Protein AF-A0A846XCR0-F1 (afdb_monomer_lite)

Sequence (154 aa):
MTGARYEVYGGRHRSVAPALDLAYNGNHPLPDLYAGAPEWVADPVVNPRAGVGLLSFCYWWERGRWYRGRSPPVSECAAALPSVWSSAAVAERVIQVLAAKPGNRQRQPVVDLIAAAHQARVTSHRVALAFGGISDDIAAAVYQFRLAGLLDGL

Secondary structure (DSSP, 8-state):
-----EEEEE---GGG-HHHHHHHHS-PPPP-TTTT--TT--TTTS-GGGGGT---EEEEEETTEEEESSPPPHHHHGGGS---SSHHHHHHHHHHHH-SS--GGGHHHHHHHHHHHHTT-B-HHHHHHHHTSTTS-HHHHHHHHHHTT-BS--

pLDDT: mean 76.76, std 12.51, range [36.0, 93.25]

Foldseek 3Di:
DFWFKAKDWFFDPCVLQVQSVCVPPVVDPRDPWCAPPDPVPDPVRDDCVVVVSRTRHIWMDGDHDIDTHRHDDCVSCVVGDQPPPDLVSVLVVLCVVLPPDDDCQLNVLSSVQSVLQVVLDHDLVSLCSNNPDDPDPSVVVVVVSVSRSSHDDD

Organism: NCBI:txid419477

Structure (mmCIF, N/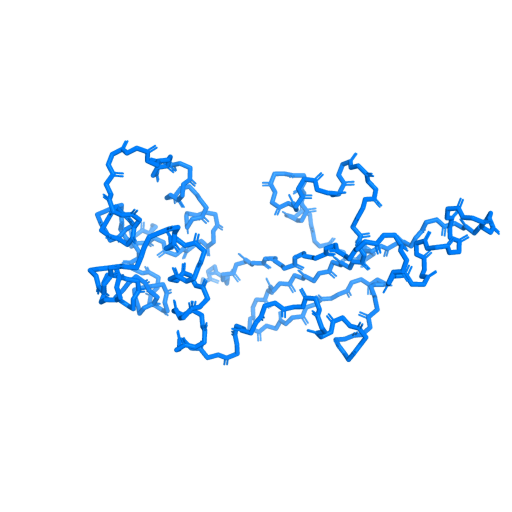CA/C/O backbone):
data_AF-A0A846XCR0-F1
#
_entry.id   AF-A0A846XCR0-F1
#
loop_
_atom_site.group_PDB
_atom_site.id
_atom_site.type_symbol
_atom_site.label_atom_id
_atom_site.label_alt_id
_atom_site.label_comp_id
_atom_site.label_asym_id
_atom_site.label_entity_id
_atom_site.label_seq_id
_atom_site.pdbx_PDB_ins_code
_atom_site.Cartn_x
_atom_site.Cartn_y
_atom_site.Cartn_z
_atom_site.occupancy
_atom_site.B_iso_or_equiv
_atom_site.auth_seq_id
_atom_site.auth_comp_id
_atom_site.auth_asym_id
_atom_site.auth_atom_id
_atom_site.pdbx_PDB_model_num
ATOM 1 N N . MET A 1 1 ? -15.285 -14.407 2.101 1.00 36.00 1 MET A N 1
ATOM 2 C CA . MET A 1 1 ? -14.152 -13.750 2.788 1.00 36.00 1 MET A CA 1
ATOM 3 C C . MET A 1 1 ? -13.244 -13.148 1.731 1.00 36.00 1 MET A C 1
ATOM 5 O O . MET A 1 1 ? -12.443 -13.856 1.131 1.00 36.00 1 MET A O 1
ATOM 9 N N . THR A 1 2 ? -13.449 -11.873 1.420 1.00 42.72 2 THR A N 1
ATOM 10 C CA . THR A 1 2 ? -12.651 -11.141 0.433 1.00 42.72 2 THR A CA 1
ATOM 11 C C . THR A 1 2 ? -11.293 -10.868 1.070 1.00 42.72 2 THR A C 1
ATOM 13 O O . THR A 1 2 ? -11.192 -10.076 2.000 1.00 42.72 2 THR A O 1
ATOM 16 N N . GLY A 1 3 ? -10.271 -11.625 0.667 1.00 47.25 3 GLY A N 1
ATOM 17 C CA . GLY A 1 3 ? -8.911 -11.419 1.155 1.00 47.25 3 GLY A CA 1
ATOM 18 C C . GLY A 1 3 ? -8.448 -10.025 0.755 1.00 47.25 3 GLY A C 1
ATOM 19 O O . GLY A 1 3 ? -8.579 -9.653 -0.409 1.00 47.25 3 GLY A O 1
ATOM 20 N N . ALA A 1 4 ? -7.953 -9.262 1.719 1.00 53.41 4 ALA A N 1
ATOM 21 C CA . ALA A 1 4 ? -7.499 -7.908 1.479 1.00 53.41 4 ALA A CA 1
ATOM 22 C C . ALA A 1 4 ? -6.364 -7.901 0.434 1.00 53.41 4 ALA A C 1
ATOM 24 O O . ALA A 1 4 ? -5.434 -8.712 0.514 1.00 53.41 4 ALA A O 1
ATOM 25 N N . ARG A 1 5 ? -6.503 -7.042 -0.579 1.00 58.78 5 ARG A N 1
ATOM 26 C CA . ARG A 1 5 ? -5.591 -6.896 -1.721 1.00 58.78 5 ARG A CA 1
ATOM 27 C C . ARG A 1 5 ? -4.777 -5.630 -1.515 1.00 58.78 5 ARG A C 1
ATOM 29 O O . ARG A 1 5 ? -5.352 -4.575 -1.264 1.00 58.78 5 ARG A O 1
ATOM 36 N N . TYR A 1 6 ? -3.458 -5.747 -1.600 1.00 60.44 6 TYR A N 1
ATOM 37 C CA . TYR A 1 6 ? -2.551 -4.610 -1.447 1.00 60.44 6 TYR A CA 1
ATOM 38 C C . TYR A 1 6 ? -1.380 -4.743 -2.391 1.00 60.44 6 TYR A C 1
ATOM 40 O O . TYR A 1 6 ? -0.995 -5.848 -2.762 1.00 60.44 6 TYR A O 1
ATOM 48 N N . GLU A 1 7 ? -0.760 -3.623 -2.719 1.00 54.44 7 GLU A N 1
ATOM 49 C CA . GLU A 1 7 ? 0.390 -3.590 -3.606 1.00 54.44 7 GLU A CA 1
ATOM 50 C C . GLU A 1 7 ? 1.465 -2.707 -3.007 1.00 54.44 7 GLU A C 1
ATOM 52 O O . GLU A 1 7 ? 1.188 -1.701 -2.349 1.00 54.44 7 GLU A O 1
ATOM 57 N N . VAL A 1 8 ? 2.714 -3.102 -3.225 1.00 57.66 8 VAL A N 1
ATOM 58 C CA . VAL A 1 8 ? 3.866 -2.297 -2.846 1.00 57.66 8 VAL A 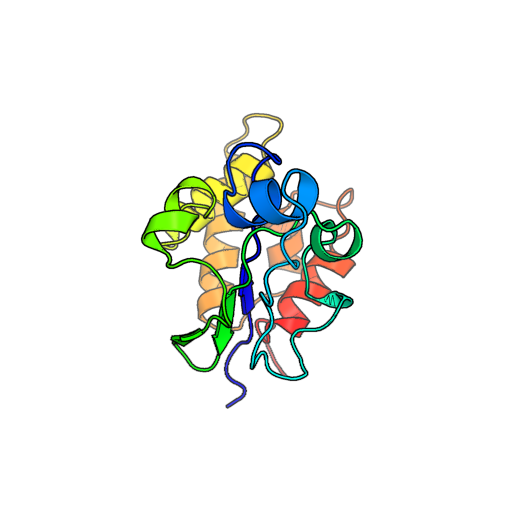CA 1
ATOM 59 C C . VAL A 1 8 ? 4.744 -2.124 -4.067 1.00 57.66 8 VAL A C 1
ATOM 61 O O . VAL A 1 8 ? 5.288 -3.074 -4.634 1.00 57.66 8 VAL A O 1
ATOM 64 N N . TYR A 1 9 ? 4.918 -0.860 -4.418 1.00 61.84 9 TYR A N 1
ATOM 65 C CA . TYR A 1 9 ? 5.766 -0.402 -5.501 1.00 61.84 9 TYR A CA 1
ATOM 66 C C . TYR A 1 9 ? 6.890 0.444 -4.938 1.00 61.84 9 TYR A C 1
ATOM 68 O O . TYR A 1 9 ? 6.689 1.241 -4.020 1.00 61.84 9 TYR A O 1
ATOM 76 N N . GLY A 1 10 ? 8.062 0.349 -5.550 1.00 53.34 10 GLY A N 1
ATOM 77 C CA . GLY A 1 10 ? 9.132 1.293 -5.291 1.00 53.34 10 GLY A CA 1
ATOM 78 C C . GLY A 1 10 ? 9.949 1.555 -6.539 1.00 53.34 10 GLY A C 1
ATOM 79 O O . GLY A 1 10 ? 10.197 0.680 -7.373 1.00 53.34 10 GLY A O 1
ATOM 80 N N . GLY A 1 11 ? 10.357 2.812 -6.661 1.00 48.78 11 GLY A N 1
ATOM 81 C CA . GLY A 1 11 ? 11.327 3.250 -7.648 1.00 48.78 11 GLY A CA 1
ATOM 82 C C . GLY A 1 11 ? 12.571 3.737 -6.927 1.00 48.78 11 GLY A C 1
ATOM 83 O O . GLY A 1 11 ? 12.485 4.636 -6.085 1.00 48.78 11 GLY A O 1
ATOM 84 N N . ARG A 1 12 ? 13.726 3.177 -7.275 1.00 54.16 12 ARG A N 1
ATOM 85 C CA . ARG A 1 12 ? 15.001 3.846 -7.011 1.00 54.16 12 ARG A CA 1
ATOM 86 C C . ARG A 1 12 ? 15.324 4.809 -8.153 1.00 54.16 12 ARG A C 1
ATOM 88 O O . ARG A 1 12 ? 14.754 4.701 -9.235 1.00 54.16 12 ARG A O 1
ATOM 95 N N . HIS A 1 13 ? 16.231 5.756 -7.915 1.00 47.41 13 HIS A N 1
ATOM 96 C CA . HIS A 1 13 ? 16.806 6.544 -9.006 1.00 47.41 13 HIS A CA 1
ATOM 97 C C . HIS A 1 13 ? 17.470 5.601 -10.027 1.00 47.41 13 HIS A C 1
ATOM 99 O O . HIS A 1 13 ? 17.927 4.519 -9.645 1.00 47.41 13 HIS A O 1
ATOM 105 N N . ARG A 1 14 ? 17.530 6.015 -11.302 1.00 49.31 14 ARG A N 1
ATOM 106 C CA . ARG A 1 14 ? 18.001 5.226 -12.465 1.00 49.31 14 ARG A CA 1
ATOM 107 C C . ARG A 1 14 ? 19.269 4.399 -12.185 1.00 49.31 14 ARG A C 1
ATOM 109 O O . ARG A 1 14 ? 19.376 3.268 -12.628 1.00 49.31 14 ARG A O 1
ATOM 116 N N . SER A 1 15 ? 20.169 4.946 -11.372 1.00 43.28 15 SER A N 1
ATOM 117 C CA . SER A 1 15 ? 21.482 4.414 -11.000 1.00 43.28 15 SER A CA 1
ATOM 118 C C . SER A 1 15 ? 21.492 3.279 -9.959 1.00 43.28 15 SER A C 1
ATOM 120 O O . SER A 1 15 ? 22.554 2.732 -9.690 1.00 43.28 15 SER A O 1
ATOM 122 N N . VAL A 1 16 ? 20.360 2.922 -9.336 1.00 61.12 16 VAL A N 1
ATOM 123 C CA . VAL A 1 16 ? 20.325 1.938 -8.224 1.00 61.12 16 VAL A CA 1
ATOM 124 C C . VAL A 1 16 ? 19.462 0.702 -8.536 1.00 61.12 16 VAL A C 1
ATOM 126 O O . VAL A 1 16 ? 19.263 -0.157 -7.672 1.00 61.12 16 VAL A O 1
ATOM 129 N N . ALA A 1 17 ? 18.934 0.609 -9.760 1.00 74.38 17 ALA A N 1
ATOM 130 C CA . ALA A 1 17 ? 18.183 -0.536 -10.273 1.00 74.38 17 ALA A CA 1
ATOM 131 C C . ALA A 1 17 ? 18.893 -1.098 -11.524 1.00 74.38 17 ALA A C 1
ATOM 133 O O . ALA A 1 17 ? 18.630 -0.619 -12.627 1.00 74.38 17 ALA A O 1
ATOM 134 N N . PRO A 1 18 ? 19.774 -2.111 -11.381 1.00 78.75 18 PRO A N 1
ATOM 135 C CA . PRO A 1 18 ? 20.628 -2.596 -12.472 1.00 78.75 18 PRO A CA 1
ATOM 136 C C . PRO A 1 18 ? 19.866 -3.016 -13.735 1.00 78.75 18 PRO A C 1
ATOM 138 O O . PRO A 1 18 ? 20.300 -2.731 -14.844 1.00 78.75 18 PRO A O 1
ATOM 141 N N . ALA A 1 19 ? 18.692 -3.636 -13.582 1.00 78.94 19 ALA A N 1
ATOM 142 C CA . ALA A 1 19 ? 17.865 -4.043 -14.719 1.00 78.94 19 ALA A CA 1
ATOM 143 C C . ALA A 1 19 ? 17.330 -2.848 -15.533 1.00 78.94 19 ALA A C 1
ATOM 145 O O . ALA A 1 19 ? 17.234 -2.937 -16.754 1.00 78.94 19 ALA A O 1
ATOM 146 N N . LEU A 1 20 ? 17.009 -1.726 -14.877 1.00 78.81 20 LEU A N 1
ATOM 147 C CA . LEU A 1 20 ? 16.594 -0.505 -15.573 1.00 78.81 20 LEU A CA 1
ATOM 148 C C . LEU A 1 20 ? 17.785 0.205 -16.216 1.00 78.81 20 LEU A C 1
ATOM 150 O O . LEU A 1 20 ? 17.646 0.734 -17.312 1.00 78.81 20 LEU A O 1
ATOM 154 N N . ASP A 1 21 ? 18.948 0.198 -15.564 1.00 81.56 21 ASP A N 1
ATOM 155 C CA . ASP A 1 21 ? 20.177 0.765 -16.126 1.00 81.56 21 ASP A CA 1
ATOM 156 C C . ASP A 1 21 ? 20.588 0.040 -17.418 1.00 81.56 21 ASP A C 1
ATOM 158 O O . ASP A 1 21 ? 20.791 0.679 -18.449 1.00 81.56 21 ASP A O 1
ATOM 162 N N . LEU A 1 22 ? 20.577 -1.297 -17.408 1.00 84.19 22 LEU A N 1
ATOM 163 C CA . LEU A 1 22 ? 20.829 -2.122 -18.593 1.00 84.19 22 LEU A CA 1
ATOM 164 C C . LEU A 1 22 ? 19.798 -1.892 -19.703 1.00 84.19 22 LEU A C 1
ATOM 166 O O . LEU A 1 22 ? 20.169 -1.811 -20.874 1.00 84.19 22 LEU A O 1
ATOM 170 N N . ALA A 1 23 ? 18.513 -1.778 -19.363 1.00 85.56 23 ALA A N 1
ATOM 171 C CA . ALA A 1 23 ? 17.477 -1.532 -20.362 1.00 85.56 23 ALA A CA 1
ATOM 172 C C . ALA A 1 23 ? 17.625 -0.147 -21.006 1.00 85.56 23 ALA A C 1
ATOM 174 O O . ALA A 1 23 ? 17.532 0.001 -22.222 1.00 85.56 23 ALA A O 1
ATOM 175 N N . TYR A 1 24 ? 17.907 0.873 -20.196 1.00 83.31 24 TYR A N 1
ATOM 176 C CA . TYR A 1 24 ? 17.989 2.248 -20.667 1.00 83.31 24 TYR A CA 1
ATOM 177 C C . TYR A 1 24 ? 19.303 2.624 -21.342 1.00 83.31 24 TYR A C 1
ATOM 179 O O . TYR A 1 24 ? 19.290 3.490 -22.215 1.00 83.31 24 TYR A O 1
ATOM 187 N N . ASN A 1 25 ? 20.417 2.031 -20.917 1.00 85.94 25 ASN A N 1
ATOM 188 C CA . ASN A 1 25 ? 21.754 2.404 -21.375 1.00 85.94 25 ASN A CA 1
ATOM 189 C C . ASN A 1 25 ? 22.450 1.284 -22.168 1.00 85.94 25 ASN A C 1
ATOM 191 O O . ASN A 1 25 ? 23.463 1.544 -22.810 1.00 85.94 25 ASN A O 1
ATOM 195 N N . GLY A 1 26 ? 21.928 0.053 -22.140 1.00 82.00 26 GLY A N 1
ATOM 196 C CA . GLY A 1 26 ? 22.565 -1.134 -22.721 1.00 82.00 26 GLY A CA 1
ATOM 197 C C . GLY A 1 26 ? 21.754 -1.853 -23.803 1.00 82.00 26 GLY A C 1
ATOM 198 O O . GLY A 1 26 ? 22.112 -2.971 -24.157 1.00 82.00 26 GLY A O 1
ATOM 199 N N . ASN A 1 27 ? 20.673 -1.258 -24.326 1.00 82.38 27 ASN A N 1
ATOM 200 C CA . ASN A 1 27 ? 19.774 -1.884 -25.317 1.00 82.38 27 ASN A CA 1
ATOM 201 C C . ASN A 1 27 ? 19.138 -3.217 -24.861 1.00 82.38 27 ASN A C 1
ATOM 203 O O . ASN A 1 27 ? 18.679 -4.009 -25.687 1.00 82.38 27 ASN A O 1
ATOM 207 N N . HIS A 1 28 ? 19.077 -3.480 -23.554 1.00 87.00 28 HIS A N 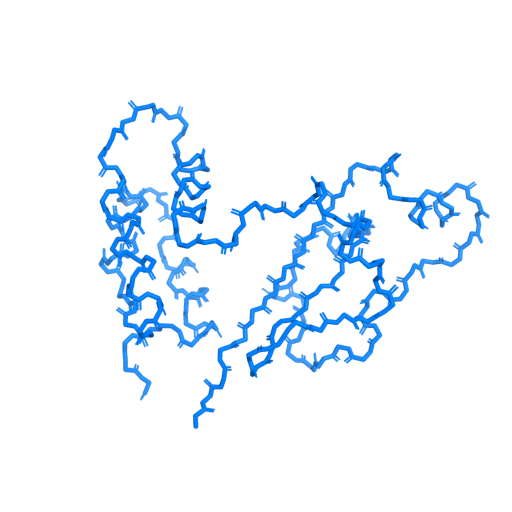1
ATOM 208 C CA . HIS A 1 28 ? 18.349 -4.636 -23.035 1.00 87.00 28 HIS A CA 1
ATOM 209 C C . HIS A 1 28 ? 16.828 -4.382 -23.041 1.00 87.00 28 HIS A C 1
ATOM 211 O O . HIS A 1 28 ? 16.388 -3.235 -22.941 1.00 87.00 28 HIS A O 1
ATOM 217 N N . PRO A 1 29 ? 15.990 -5.432 -23.130 1.00 85.69 29 PRO A N 1
ATOM 218 C CA . PRO A 1 29 ? 14.550 -5.270 -22.960 1.00 85.69 29 PRO A CA 1
ATOM 219 C C . PRO A 1 29 ? 14.215 -4.784 -21.543 1.00 85.69 29 PRO A C 1
ATOM 221 O O . PRO A 1 29 ? 14.902 -5.126 -20.577 1.00 85.69 29 PRO A O 1
ATOM 224 N N . LEU A 1 30 ? 13.123 -4.023 -21.411 1.00 82.44 30 LEU A N 1
ATOM 225 C CA . LEU A 1 30 ? 12.586 -3.658 -20.099 1.00 82.44 30 LEU A CA 1
ATOM 226 C C . LEU A 1 30 ? 12.180 -4.918 -19.313 1.00 82.44 30 LEU A C 1
ATOM 228 O O . LEU A 1 30 ? 11.678 -5.880 -19.903 1.00 82.44 30 LEU A O 1
ATOM 232 N N . PRO A 1 31 ? 12.378 -4.931 -17.983 1.00 83.31 31 PRO A N 1
ATOM 233 C CA . PRO A 1 31 ? 12.002 -6.068 -17.159 1.00 83.31 31 PRO A CA 1
ATOM 234 C C . PRO A 1 31 ? 10.480 -6.249 -17.124 1.00 83.31 31 PRO A C 1
ATOM 236 O O . PRO A 1 31 ? 9.724 -5.299 -16.931 1.00 83.31 31 PRO A O 1
ATOM 239 N N . ASP A 1 32 ? 10.037 -7.499 -17.238 1.00 85.94 32 ASP A N 1
ATOM 240 C CA . ASP A 1 32 ? 8.625 -7.885 -17.156 1.00 85.94 32 ASP A CA 1
ATOM 241 C C . ASP A 1 32 ? 8.163 -7.988 -15.687 1.00 85.94 32 ASP A C 1
ATOM 243 O O . ASP A 1 32 ? 7.982 -9.066 -15.112 1.00 85.94 32 ASP A O 1
ATOM 247 N N . LEU A 1 33 ? 8.057 -6.829 -15.032 1.00 84.62 33 LEU A N 1
ATOM 248 C CA . LEU A 1 33 ? 7.772 -6.720 -13.595 1.00 84.62 33 LEU A CA 1
ATOM 249 C C . LEU A 1 33 ? 6.394 -7.277 -13.206 1.00 84.62 33 LEU A C 1
ATOM 251 O O . LEU A 1 33 ? 6.219 -7.730 -12.072 1.00 84.62 33 LEU A O 1
ATOM 255 N N . TYR A 1 34 ? 5.448 -7.277 -14.145 1.00 83.31 34 TYR A N 1
ATOM 256 C CA . TYR A 1 34 ? 4.058 -7.684 -13.933 1.00 83.31 34 TYR A CA 1
ATOM 257 C C . TYR A 1 34 ? 3.765 -9.114 -14.391 1.00 83.31 34 TYR A C 1
ATOM 259 O O . TYR A 1 34 ? 2.608 -9.522 -14.394 1.00 83.31 34 TYR A O 1
ATOM 267 N N . ALA A 1 35 ? 4.780 -9.896 -14.770 1.00 87.88 35 ALA A N 1
ATOM 268 C CA . ALA A 1 35 ? 4.586 -11.275 -15.205 1.00 87.88 35 ALA A CA 1
ATOM 269 C C . ALA A 1 35 ? 3.728 -12.076 -14.204 1.00 87.88 35 ALA A C 1
ATOM 271 O O . ALA A 1 35 ? 4.129 -12.277 -13.056 1.00 87.88 35 ALA A O 1
ATOM 272 N N . GLY A 1 36 ? 2.558 -12.551 -14.638 1.00 85.56 36 GLY A N 1
ATOM 273 C CA . GLY A 1 36 ? 1.640 -13.323 -13.791 1.00 85.56 36 GLY A CA 1
ATOM 274 C C . GLY A 1 36 ? 0.914 -12.509 -12.713 1.00 85.56 36 GLY A C 1
ATOM 275 O O . GLY A 1 36 ? 0.345 -13.106 -11.797 1.00 85.56 36 GLY A O 1
ATOM 276 N N . ALA A 1 37 ? 0.935 -11.177 -12.800 1.00 85.56 37 ALA A N 1
ATOM 277 C CA . ALA A 1 37 ? 0.114 -10.324 -11.958 1.00 85.56 37 ALA A CA 1
ATOM 278 C C . ALA A 1 37 ? -1.380 -10.570 -12.253 1.00 85.56 37 ALA A C 1
ATOM 280 O O . ALA A 1 37 ? -1.761 -10.755 -13.413 1.00 85.56 37 ALA A O 1
ATOM 281 N N . PRO A 1 38 ? -2.234 -10.617 -11.221 1.00 83.00 38 PRO A N 1
ATOM 282 C CA . PRO A 1 38 ? -3.669 -10.761 -11.406 1.00 83.00 38 PRO A CA 1
ATOM 283 C C . PRO A 1 38 ? -4.276 -9.498 -12.032 1.00 83.00 38 PRO A C 1
ATOM 285 O O . PRO A 1 38 ? -3.737 -8.408 -11.890 1.00 83.00 38 PRO A O 1
ATOM 288 N N . GLU A 1 39 ? -5.442 -9.641 -12.666 1.00 82.56 39 GLU A N 1
ATOM 289 C CA . GLU A 1 39 ? -6.121 -8.572 -13.428 1.00 82.56 39 GLU A CA 1
ATOM 290 C C . GLU A 1 39 ? -6.391 -7.292 -12.618 1.00 82.56 39 GLU A C 1
ATOM 292 O O . GLU A 1 39 ? -6.477 -6.203 -13.175 1.00 82.56 39 GLU A O 1
ATOM 297 N N . TRP A 1 40 ? -6.505 -7.406 -11.293 1.00 78.25 40 TRP A N 1
ATOM 298 C CA . TRP A 1 40 ? -6.730 -6.252 -10.427 1.00 78.25 40 TRP A CA 1
ATOM 299 C C . TRP A 1 40 ? -5.484 -5.369 -10.239 1.00 78.25 40 TRP A C 1
ATOM 301 O O . TRP A 1 40 ? -5.646 -4.237 -9.790 1.00 78.25 40 TRP A O 1
ATOM 311 N N . VAL A 1 41 ? -4.288 -5.848 -10.607 1.00 78.31 41 VAL A N 1
ATOM 312 C CA . VAL A 1 41 ? -3.043 -5.062 -10.653 1.00 78.31 41 VAL A CA 1
ATOM 313 C C . VAL A 1 41 ? -3.050 -4.222 -11.930 1.00 78.31 41 VAL A C 1
ATOM 315 O O . VAL A 1 41 ? -2.509 -4.616 -12.963 1.00 78.31 41 VAL A O 1
ATOM 318 N N . ALA A 1 42 ? -3.726 -3.078 -11.870 1.00 73.44 42 ALA A N 1
ATOM 319 C CA . ALA A 1 42 ? -3.982 -2.192 -13.006 1.00 73.44 42 ALA A CA 1
ATOM 320 C C . ALA A 1 42 ? -3.632 -0.735 -12.676 1.00 73.44 42 ALA A C 1
ATOM 322 O O . ALA A 1 42 ? -3.574 -0.371 -11.504 1.00 73.44 42 ALA A O 1
ATOM 323 N N . ASP A 1 43 ? -3.463 0.118 -13.696 1.00 70.38 43 ASP A N 1
ATOM 324 C CA . ASP A 1 43 ? -3.035 1.531 -13.586 1.00 70.38 43 ASP A CA 1
ATOM 325 C C . ASP A 1 43 ? -3.577 2.322 -12.373 1.00 70.38 43 ASP A C 1
ATOM 327 O O . ASP A 1 43 ? -2.792 3.041 -11.754 1.00 70.38 43 ASP A O 1
ATOM 331 N N . PRO A 1 44 ? -4.858 2.194 -11.961 1.00 67.62 44 PRO A N 1
ATOM 332 C CA . PRO A 1 44 ? -5.391 2.924 -10.807 1.00 67.62 44 PRO A CA 1
ATOM 333 C C . PRO A 1 44 ? -4.790 2.546 -9.445 1.00 67.62 44 PRO A C 1
ATOM 335 O O . PRO A 1 44 ? -4.911 3.324 -8.497 1.00 67.62 44 PRO A O 1
ATOM 338 N N . VAL A 1 45 ? -4.209 1.352 -9.321 1.00 67.81 45 VAL A N 1
ATOM 339 C CA . VAL A 1 45 ? -3.617 0.839 -8.075 1.00 67.81 45 VAL A CA 1
ATOM 340 C C . VAL A 1 45 ? -2.085 0.845 -8.115 1.00 67.81 45 VAL A C 1
ATOM 342 O O . VAL A 1 45 ? -1.441 0.861 -7.065 1.00 67.81 45 VAL A O 1
ATOM 345 N N . VAL A 1 46 ? -1.493 0.970 -9.311 1.00 69.94 46 VAL A N 1
ATOM 346 C CA . VAL A 1 46 ? -0.040 1.063 -9.500 1.00 69.94 46 VAL A CA 1
ATOM 347 C C . VAL A 1 46 ? 0.501 2.446 -9.141 1.00 69.94 46 VAL A C 1
ATOM 349 O O . VAL A 1 46 ? -0.135 3.479 -9.339 1.00 69.94 46 VAL A O 1
ATOM 352 N N . ASN A 1 47 ? 1.743 2.499 -8.655 1.00 70.25 47 ASN A N 1
ATOM 353 C CA . ASN A 1 47 ? 2.436 3.773 -8.468 1.00 70.25 47 ASN A CA 1
ATOM 354 C C . ASN A 1 47 ? 2.542 4.526 -9.811 1.00 70.25 47 ASN A C 1
ATOM 356 O O . ASN A 1 47 ? 3.002 3.916 -10.776 1.00 70.25 47 ASN A O 1
ATOM 360 N N . PRO A 1 48 ? 2.256 5.844 -9.881 1.00 70.12 48 PRO A N 1
ATOM 361 C CA . PRO A 1 48 ? 2.351 6.628 -11.120 1.00 70.12 48 PRO A CA 1
ATOM 362 C C . PRO A 1 48 ? 3.701 6.526 -11.848 1.00 70.12 48 PRO A C 1
ATOM 364 O O . PRO A 1 48 ? 3.782 6.742 -13.055 1.00 70.12 48 PRO A O 1
ATOM 367 N N . ARG A 1 49 ? 4.774 6.142 -11.141 1.00 69.69 49 ARG A N 1
ATOM 368 C CA . ARG A 1 49 ? 6.080 5.816 -11.736 1.00 69.69 49 ARG A CA 1
ATOM 369 C C . ARG A 1 49 ? 6.030 4.692 -12.772 1.00 69.69 49 ARG A C 1
ATOM 371 O O . ARG A 1 49 ? 6.902 4.656 -13.636 1.00 69.69 49 ARG A O 1
ATOM 378 N N . ALA A 1 50 ? 5.032 3.813 -12.704 1.00 73.81 50 ALA A N 1
ATOM 379 C CA . ALA A 1 50 ? 4.750 2.807 -13.719 1.00 73.81 50 ALA A CA 1
ATOM 380 C C . ALA A 1 50 ? 4.536 3.445 -15.098 1.00 73.81 50 ALA A C 1
ATOM 382 O O . ALA A 1 50 ? 5.160 3.016 -16.065 1.00 73.81 50 ALA A O 1
ATOM 383 N N . GLY A 1 51 ? 3.762 4.534 -15.167 1.00 70.19 51 GLY A N 1
ATOM 384 C CA . GLY A 1 51 ? 3.462 5.242 -16.416 1.00 70.19 51 GLY A CA 1
ATOM 385 C C . GLY A 1 51 ? 4.642 6.013 -17.018 1.00 70.19 51 GLY A C 1
ATOM 386 O O . GLY A 1 51 ? 4.591 6.393 -18.182 1.00 70.19 51 GLY A O 1
ATOM 387 N N . VAL A 1 52 ? 5.722 6.227 -16.258 1.00 74.75 52 VAL A N 1
ATOM 388 C CA . VAL A 1 52 ? 6.940 6.927 -16.720 1.00 74.75 52 VAL A CA 1
ATOM 389 C C . VAL A 1 52 ? 8.168 6.010 -16.800 1.00 74.75 52 VAL A C 1
ATOM 391 O O . VAL A 1 52 ? 9.292 6.487 -16.938 1.00 74.75 52 VAL A O 1
ATOM 394 N N . GLY A 1 53 ? 7.976 4.690 -16.687 1.00 71.94 53 GLY A N 1
ATOM 395 C CA . GLY A 1 53 ? 9.045 3.687 -16.790 1.00 71.94 53 GLY A CA 1
ATOM 396 C C . GLY A 1 53 ? 10.006 3.623 -15.594 1.00 71.94 53 GLY A C 1
ATOM 397 O O . GLY A 1 53 ? 10.952 2.847 -15.597 1.00 71.94 53 GLY A O 1
ATOM 398 N N . LEU A 1 54 ? 9.767 4.387 -14.527 1.00 77.31 54 LEU A N 1
ATOM 399 C CA . LEU A 1 54 ? 10.665 4.462 -13.365 1.00 77.31 54 LEU A CA 1
ATOM 400 C C . LEU A 1 54 ? 10.381 3.394 -12.299 1.00 77.31 54 LEU A C 1
ATOM 402 O O . LEU A 1 54 ? 10.874 3.488 -11.168 1.00 77.31 54 LEU A O 1
ATOM 406 N N . LEU A 1 55 ? 9.556 2.398 -12.619 1.00 79.06 55 LEU A N 1
ATOM 407 C CA . LEU A 1 55 ? 9.254 1.312 -11.703 1.00 79.06 55 LEU A CA 1
ATOM 408 C C . LEU A 1 55 ? 10.376 0.271 -11.728 1.00 79.06 55 LEU A C 1
ATOM 410 O O . LEU A 1 55 ? 10.690 -0.285 -12.772 1.00 79.06 55 LEU A O 1
ATOM 414 N N . SER A 1 56 ? 10.967 -0.005 -10.562 1.00 78.38 56 SER A N 1
ATOM 415 C CA . SER A 1 56 ? 12.081 -0.958 -10.436 1.00 78.38 56 SER A CA 1
ATOM 416 C C . SER A 1 56 ? 11.671 -2.337 -9.909 1.00 78.38 56 SER A C 1
ATOM 418 O O . SER A 1 56 ? 12.429 -3.295 -10.046 1.00 78.38 56 SER A O 1
ATOM 420 N N . PHE A 1 57 ? 10.492 -2.449 -9.292 1.00 83.00 57 PHE A N 1
ATOM 421 C CA . PHE A 1 57 ? 9.922 -3.709 -8.817 1.00 83.00 57 PHE A CA 1
ATOM 422 C C . PHE A 1 57 ? 8.406 -3.595 -8.624 1.00 83.00 57 PHE A C 1
ATOM 424 O O . PHE A 1 57 ? 7.896 -2.524 -8.297 1.00 83.00 57 PHE A O 1
ATOM 431 N N . CYS A 1 58 ? 7.712 -4.723 -8.768 1.00 84.38 58 CYS A N 1
ATOM 432 C CA . CYS A 1 58 ? 6.290 -4.884 -8.473 1.00 84.38 58 CYS A CA 1
ATOM 433 C C . CYS A 1 58 ? 6.078 -6.086 -7.540 1.00 84.38 58 CYS A C 1
ATOM 435 O O . CYS A 1 58 ? 6.536 -7.197 -7.841 1.00 84.38 58 CYS A O 1
ATOM 437 N N . TYR A 1 59 ? 5.401 -5.849 -6.414 1.00 83.44 59 TYR A N 1
ATOM 438 C CA . TYR A 1 59 ? 4.952 -6.870 -5.471 1.00 83.44 59 TYR A CA 1
ATOM 439 C C . TYR A 1 59 ? 3.477 -6.644 -5.153 1.00 83.44 59 TYR A C 1
ATOM 441 O O . TYR A 1 59 ? 3.060 -5.515 -4.894 1.00 83.44 59 TYR A O 1
ATOM 44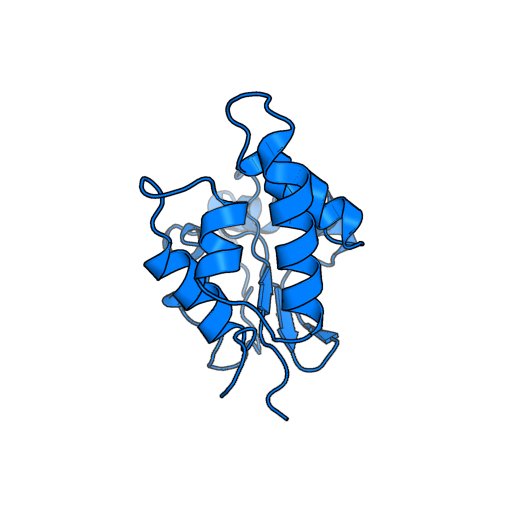9 N N . TRP A 1 60 ? 2.707 -7.726 -5.107 1.00 82.75 60 TRP A N 1
ATOM 450 C CA . TRP A 1 60 ? 1.303 -7.689 -4.708 1.00 82.75 60 TRP A CA 1
ATOM 451 C C . TRP A 1 60 ? 1.046 -8.677 -3.577 1.00 82.75 60 TRP A C 1
ATOM 453 O O . TRP A 1 60 ? 1.694 -9.716 -3.466 1.00 82.75 60 TRP A O 1
ATOM 463 N N . TRP A 1 61 ? 0.116 -8.338 -2.702 1.00 78.06 61 TRP A N 1
ATOM 464 C CA . TRP A 1 61 ? -0.347 -9.166 -1.606 1.00 78.06 61 TRP A CA 1
ATOM 465 C C . TRP A 1 61 ? -1.720 -9.711 -1.943 1.00 78.06 61 TRP A C 1
ATOM 467 O O . TRP A 1 61 ? -2.644 -8.965 -2.270 1.00 78.06 61 TRP A O 1
ATOM 477 N N . GLU A 1 62 ? -1.870 -11.016 -1.791 1.00 78.31 62 GLU A N 1
ATOM 478 C CA . GLU A 1 62 ? -3.160 -11.669 -1.890 1.00 78.31 62 GLU A CA 1
ATOM 479 C C . GLU A 1 62 ? -3.230 -12.793 -0.856 1.00 78.31 62 GLU A C 1
ATOM 481 O O . GLU A 1 62 ? -2.284 -13.558 -0.677 1.00 78.31 62 GLU A O 1
ATOM 486 N N . ARG A 1 63 ? -4.359 -12.890 -0.144 1.00 77.25 63 ARG A N 1
ATOM 487 C CA . ARG A 1 63 ? -4.683 -14.033 0.735 1.00 77.25 63 ARG A CA 1
ATOM 488 C C . ARG A 1 63 ? -3.560 -14.431 1.711 1.00 77.25 63 ARG A C 1
ATOM 490 O O . ARG A 1 63 ? -3.277 -15.611 1.891 1.00 77.25 63 ARG A O 1
ATOM 497 N N . GLY A 1 64 ? -2.939 -13.455 2.371 1.00 73.00 64 GLY A N 1
ATOM 498 C CA . GLY A 1 64 ? -1.947 -13.740 3.412 1.00 73.00 64 GLY A CA 1
ATOM 499 C C . GLY A 1 64 ? -0.520 -13.944 2.897 1.00 73.00 64 GLY A C 1
ATOM 500 O O . GLY A 1 64 ? 0.343 -14.359 3.670 1.00 73.00 64 GLY A O 1
ATOM 501 N N . ARG A 1 65 ? -0.258 -13.691 1.608 1.00 78.31 65 ARG A N 1
ATOM 502 C CA . ARG A 1 65 ? 1.053 -13.919 0.999 1.00 78.31 65 ARG A CA 1
ATOM 503 C C . ARG A 1 65 ? 1.435 -12.818 0.012 1.00 78.31 65 ARG A C 1
ATOM 505 O O . ARG A 1 65 ? 0.600 -12.315 -0.733 1.00 78.31 65 ARG A O 1
ATOM 512 N N . TRP A 1 66 ? 2.729 -12.491 -0.013 1.00 82.44 66 TRP A N 1
ATOM 513 C CA . TRP A 1 66 ? 3.340 -11.647 -1.040 1.00 82.44 66 TRP A CA 1
ATOM 514 C C . TRP A 1 66 ? 3.681 -12.460 -2.289 1.00 82.44 66 TRP A C 1
ATOM 516 O O . TRP A 1 66 ? 4.256 -13.550 -2.211 1.00 82.44 66 TRP A O 1
ATOM 526 N N . TYR A 1 67 ? 3.390 -11.871 -3.437 1.00 84.06 67 TYR A N 1
ATOM 527 C CA . TYR A 1 67 ? 3.675 -12.362 -4.771 1.00 84.06 67 TYR A CA 1
ATOM 528 C C . TYR A 1 67 ? 4.496 -11.326 -5.542 1.00 84.06 67 TYR A C 1
ATOM 530 O O . TYR A 1 67 ? 4.566 -10.148 -5.186 1.00 84.06 67 TYR A O 1
ATOM 538 N N . ARG A 1 68 ? 5.152 -11.807 -6.592 1.00 86.88 68 ARG A N 1
ATOM 539 C CA . ARG A 1 68 ? 6.054 -11.061 -7.468 1.00 86.88 68 ARG A CA 1
ATOM 540 C C . ARG A 1 68 ? 6.045 -11.738 -8.830 1.00 86.88 68 ARG A C 1
ATOM 542 O O . ARG A 1 68 ? 6.035 -12.968 -8.889 1.00 86.88 68 ARG A O 1
ATOM 549 N N . GLY A 1 69 ? 6.099 -10.944 -9.893 1.00 86.44 69 GLY A N 1
ATOM 550 C CA . GLY A 1 69 ? 6.369 -11.448 -11.232 1.00 86.44 69 GLY A CA 1
ATOM 551 C C . GLY A 1 69 ? 7.861 -11.704 -11.405 1.00 86.44 69 GLY A C 1
ATOM 552 O O . GLY A 1 69 ? 8.521 -12.265 -10.524 1.00 86.44 69 GLY A O 1
ATOM 553 N N . ARG A 1 70 ? 8.443 -11.205 -12.500 1.00 87.81 70 ARG A N 1
ATOM 554 C CA . ARG A 1 70 ? 9.903 -11.239 -12.708 1.00 87.81 70 ARG A CA 1
ATOM 555 C C . ARG A 1 70 ? 10.649 -10.079 -12.032 1.00 87.81 70 ARG A C 1
ATOM 557 O O . ARG A 1 70 ? 11.770 -9.764 -12.415 1.00 87.81 70 ARG A O 1
ATOM 564 N N . SER A 1 71 ? 10.062 -9.461 -11.004 1.00 86.31 71 SER A N 1
ATOM 565 C CA . SER A 1 71 ? 10.738 -8.472 -10.148 1.00 86.31 71 SER A CA 1
ATOM 566 C C . SER A 1 71 ? 12.040 -9.031 -9.530 1.00 86.31 71 SER A C 1
ATOM 568 O O . SER A 1 71 ? 12.190 -10.246 -9.431 1.00 86.31 71 SER A O 1
ATOM 570 N N . PRO A 1 72 ? 12.981 -8.215 -9.025 1.00 84.06 72 PRO A N 1
ATOM 571 C CA . PRO A 1 72 ? 14.134 -8.678 -8.227 1.00 84.06 72 PRO A CA 1
ATOM 572 C C . PRO A 1 72 ? 13.729 -9.139 -6.816 1.00 84.06 72 PRO A C 1
ATOM 574 O O . PRO A 1 72 ? 12.710 -8.647 -6.318 1.00 84.06 72 PRO A O 1
ATOM 577 N N . PRO A 1 73 ? 14.418 -10.115 -6.185 1.00 83.00 73 PRO A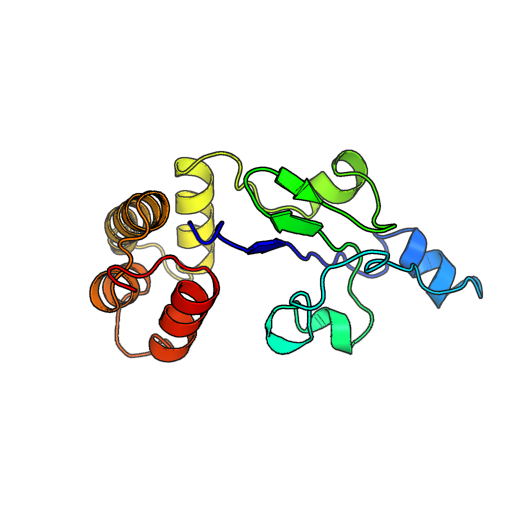 N 1
ATOM 578 C CA . PRO A 1 73 ? 14.057 -10.641 -4.862 1.00 83.00 73 PRO A CA 1
ATOM 579 C C . PRO A 1 73 ? 14.073 -9.554 -3.778 1.00 83.00 73 PRO A C 1
ATOM 581 O O . PRO A 1 73 ? 14.726 -8.524 -3.919 1.00 83.00 73 PRO A O 1
ATOM 584 N N . VAL A 1 74 ? 13.363 -9.785 -2.666 1.00 78.50 74 VAL A N 1
ATOM 585 C CA . VAL A 1 74 ? 13.221 -8.789 -1.584 1.00 78.50 74 VAL A CA 1
ATOM 586 C C . VAL A 1 74 ? 14.576 -8.325 -1.050 1.00 78.50 74 VAL A C 1
ATOM 588 O O . VAL A 1 74 ? 14.721 -7.144 -0.766 1.00 78.50 74 VAL A O 1
ATOM 591 N N . SER A 1 75 ? 15.577 -9.204 -0.968 1.00 80.12 75 SER A N 1
ATOM 592 C CA . SER A 1 75 ? 16.949 -8.852 -0.569 1.00 80.12 75 SER A CA 1
ATOM 593 C C . SER A 1 75 ? 17.554 -7.743 -1.436 1.00 80.12 75 SER A C 1
ATOM 595 O O . SER A 1 75 ? 18.234 -6.859 -0.925 1.00 80.12 75 SER A O 1
ATOM 597 N N . GLU A 1 76 ? 17.256 -7.744 -2.733 1.00 78.25 76 GLU A N 1
ATOM 598 C CA . GLU A 1 76 ? 17.726 -6.735 -3.680 1.00 78.25 76 GLU A CA 1
ATOM 599 C C . GLU A 1 76 ? 16.863 -5.475 -3.664 1.00 78.25 76 GLU A C 1
ATOM 601 O O . GLU A 1 76 ? 17.353 -4.404 -4.017 1.00 78.25 76 GLU A O 1
ATOM 606 N N . CYS A 1 77 ? 15.607 -5.563 -3.213 1.00 75.19 77 CYS A N 1
ATOM 607 C CA . CYS A 1 77 ? 14.682 -4.432 -3.100 1.00 75.19 77 CYS A CA 1
ATOM 608 C C . CYS A 1 77 ? 14.674 -3.776 -1.710 1.00 75.19 77 CYS A C 1
ATOM 610 O O . CYS A 1 77 ? 14.240 -2.632 -1.610 1.00 75.19 77 CYS A O 1
ATOM 612 N N . ALA A 1 78 ? 15.191 -4.438 -0.670 1.00 72.88 78 ALA A N 1
ATOM 613 C CA . ALA A 1 78 ? 14.985 -4.101 0.742 1.00 72.88 78 ALA A CA 1
ATOM 614 C C . ALA A 1 78 ? 15.261 -2.630 1.083 1.00 72.88 78 ALA A C 1
ATOM 616 O O . ALA A 1 78 ? 14.457 -2.004 1.763 1.00 72.88 78 ALA A O 1
ATOM 617 N N . ALA A 1 79 ? 16.330 -2.044 0.536 1.00 71.56 79 ALA A N 1
ATOM 618 C CA . ALA A 1 79 ? 16.680 -0.638 0.769 1.00 71.56 79 ALA A CA 1
ATOM 619 C C . ALA A 1 79 ? 15.651 0.379 0.225 1.00 71.56 79 ALA A C 1
ATOM 621 O O . ALA A 1 79 ? 15.670 1.542 0.612 1.00 71.56 79 ALA A O 1
ATOM 622 N N . ALA A 1 80 ? 14.775 -0.038 -0.692 1.00 70.25 80 ALA A N 1
ATOM 623 C CA . ALA A 1 80 ? 13.698 0.784 -1.244 1.00 70.25 80 ALA A CA 1
ATOM 624 C C . ALA A 1 80 ? 12.326 0.466 -0.635 1.00 70.25 80 ALA A C 1
ATOM 626 O O . ALA A 1 80 ? 11.363 1.177 -0.920 1.00 70.25 80 ALA A O 1
ATOM 627 N N . LEU A 1 81 ? 12.223 -0.590 0.178 1.00 70.19 81 LEU A N 1
ATOM 628 C CA . LEU A 1 81 ? 10.991 -0.915 0.878 1.00 70.19 81 LEU A CA 1
ATOM 629 C C . LEU A 1 81 ? 10.908 -0.073 2.158 1.00 70.19 81 LEU A C 1
ATOM 631 O O . LEU A 1 81 ? 11.869 -0.035 2.930 1.00 70.19 81 LEU A O 1
ATOM 635 N N . PRO A 1 82 ? 9.778 0.605 2.419 1.00 66.19 82 PRO A N 1
ATOM 636 C CA . PRO A 1 82 ? 9.564 1.220 3.718 1.00 66.19 82 PRO A CA 1
ATOM 637 C C . PRO A 1 82 ? 9.561 0.131 4.800 1.00 66.19 82 PRO A C 1
ATOM 639 O O . PRO A 1 82 ? 9.109 -0.989 4.566 1.00 66.19 82 PRO A O 1
ATOM 642 N N . SER A 1 83 ? 10.055 0.453 5.997 1.00 66.56 83 SER A N 1
ATOM 643 C CA . SER A 1 83 ? 10.006 -0.474 7.131 1.00 66.56 83 SER A CA 1
ATOM 644 C C . SER A 1 83 ? 8.554 -0.620 7.602 1.00 66.56 83 SER A C 1
ATOM 646 O O . SER A 1 83 ? 8.075 0.162 8.416 1.00 66.56 83 SER A O 1
ATOM 648 N N . VAL A 1 84 ? 7.827 -1.583 7.034 1.00 69.44 84 VAL A N 1
ATOM 649 C CA . VAL A 1 84 ? 6.399 -1.850 7.305 1.00 69.44 84 VAL A CA 1
ATOM 650 C C . VAL A 1 84 ? 6.185 -3.207 7.983 1.00 69.44 84 VAL A C 1
ATOM 652 O O . VAL A 1 84 ? 5.121 -3.810 7.898 1.00 69.44 84 VAL A O 1
ATOM 655 N N . TRP A 1 85 ? 7.219 -3.700 8.665 1.00 72.06 85 TRP A N 1
ATOM 656 C CA . TRP A 1 85 ? 7.276 -5.051 9.234 1.00 72.06 85 TRP A CA 1
ATOM 657 C C . TRP A 1 85 ? 6.522 -5.206 10.561 1.00 72.06 85 TRP A C 1
ATOM 659 O O . TRP A 1 85 ? 6.294 -6.323 11.015 1.00 72.06 85 TRP A O 1
ATOM 669 N N . SER A 1 86 ? 6.140 -4.099 11.197 1.00 80.94 86 SER A N 1
ATOM 670 C CA . SER A 1 86 ? 5.337 -4.086 12.418 1.00 80.94 86 SER A CA 1
ATOM 671 C C . SER A 1 86 ? 4.381 -2.899 12.411 1.00 80.94 86 SER A C 1
ATOM 673 O O . SER A 1 86 ? 4.681 -1.863 11.817 1.00 80.94 86 SER A O 1
ATOM 675 N N . SER A 1 87 ? 3.253 -3.012 13.116 1.00 82.56 87 SER A N 1
ATOM 676 C CA . SER A 1 87 ? 2.302 -1.900 13.274 1.00 82.56 87 SER A CA 1
ATOM 677 C C . SER A 1 87 ? 2.977 -0.638 13.819 1.00 82.56 87 SER A C 1
ATOM 679 O O . SER A 1 87 ? 2.642 0.463 13.397 1.00 82.56 87 SER A O 1
ATOM 681 N N . ALA A 1 88 ? 3.965 -0.798 14.706 1.00 82.06 88 ALA A N 1
ATOM 682 C CA . ALA A 1 88 ? 4.759 0.310 15.227 1.00 82.06 88 ALA A CA 1
ATOM 683 C C . ALA A 1 88 ? 5.619 0.962 14.133 1.00 82.06 88 ALA A C 1
ATOM 685 O O . ALA A 1 88 ? 5.590 2.178 13.983 1.00 82.06 88 ALA A O 1
ATOM 686 N N . ALA A 1 89 ? 6.328 0.169 13.323 1.00 82.94 89 ALA A N 1
ATOM 687 C CA . ALA A 1 89 ? 7.138 0.693 12.223 1.00 82.94 89 ALA A CA 1
ATOM 688 C C . ALA A 1 89 ? 6.275 1.391 11.154 1.00 82.94 89 ALA A C 1
ATOM 690 O O . ALA A 1 89 ? 6.644 2.459 10.664 1.00 82.94 89 ALA A O 1
ATOM 691 N N . VAL A 1 90 ? 5.089 0.841 10.859 1.00 85.19 90 VAL A N 1
ATOM 692 C CA . VAL A 1 90 ? 4.092 1.478 9.984 1.00 85.19 90 VAL A CA 1
ATOM 693 C C . VAL A 1 90 ? 3.632 2.811 10.571 1.00 85.19 90 VAL A C 1
ATOM 695 O O . VAL A 1 90 ? 3.638 3.810 9.856 1.00 85.19 90 VAL A O 1
ATOM 698 N N . ALA A 1 91 ? 3.285 2.858 11.861 1.00 85.38 91 ALA A N 1
ATOM 699 C CA . ALA A 1 91 ? 2.848 4.086 12.523 1.00 85.38 91 ALA A CA 1
ATOM 700 C C . ALA A 1 91 ? 3.924 5.173 12.458 1.00 85.38 91 ALA A C 1
ATOM 702 O O . ALA A 1 91 ? 3.642 6.278 12.000 1.00 85.38 91 ALA A O 1
ATOM 703 N N . GLU A 1 92 ? 5.166 4.847 12.832 1.00 84.06 92 GLU A N 1
ATOM 704 C CA . GLU A 1 92 ? 6.297 5.776 12.731 1.00 84.06 92 GLU A CA 1
ATOM 705 C C . GLU A 1 92 ? 6.473 6.290 11.305 1.00 84.06 92 GLU A C 1
ATOM 707 O O . GLU A 1 92 ? 6.675 7.486 11.094 1.00 84.06 92 GLU A O 1
ATOM 712 N N . ARG A 1 93 ? 6.359 5.407 10.306 1.00 82.56 93 ARG A N 1
ATOM 713 C CA . ARG A 1 93 ? 6.533 5.807 8.914 1.00 82.56 93 ARG A CA 1
ATOM 714 C C . ARG A 1 93 ? 5.418 6.729 8.432 1.00 82.56 93 ARG A C 1
ATOM 716 O O . ARG A 1 93 ? 5.714 7.720 7.771 1.00 82.56 93 ARG A O 1
ATOM 723 N N . VAL A 1 94 ? 4.166 6.431 8.772 1.00 82.06 94 VAL A N 1
ATOM 724 C CA . VAL A 1 94 ? 3.016 7.288 8.454 1.00 82.06 94 VAL A CA 1
ATOM 725 C C . VAL A 1 94 ? 3.178 8.650 9.128 1.00 82.06 94 VAL A C 1
ATOM 727 O O . VAL A 1 94 ? 3.059 9.672 8.460 1.00 82.06 94 VAL A O 1
ATOM 730 N N . ILE A 1 95 ? 3.556 8.687 10.408 1.00 82.88 95 ILE A N 1
ATOM 731 C CA . ILE A 1 95 ? 3.817 9.940 11.130 1.00 82.88 95 ILE A CA 1
ATOM 732 C C . ILE A 1 95 ? 4.925 10.747 10.449 1.00 82.88 95 ILE A C 1
ATOM 734 O O . ILE A 1 95 ? 4.754 11.943 10.259 1.00 82.88 95 ILE A O 1
ATOM 738 N N . GLN A 1 96 ? 6.034 10.121 10.040 1.00 79.94 96 GLN A N 1
ATOM 739 C CA . GLN A 1 96 ? 7.120 10.808 9.327 1.00 79.94 96 GLN A CA 1
ATOM 740 C C . GLN A 1 96 ? 6.669 11.428 8.000 1.00 79.94 96 GLN A C 1
ATOM 742 O O . GLN A 1 96 ? 7.158 12.492 7.635 1.00 79.94 96 GLN A O 1
ATOM 747 N N . VAL A 1 97 ? 5.767 10.765 7.270 1.00 78.44 97 VAL A N 1
ATOM 748 C CA . VAL A 1 97 ? 5.228 11.284 6.003 1.00 78.44 97 VAL A CA 1
ATOM 749 C C . VAL A 1 97 ? 4.276 12.457 6.250 1.00 78.44 97 VAL A C 1
ATOM 751 O O . VAL A 1 97 ? 4.322 13.437 5.513 1.00 78.44 97 VAL A O 1
ATOM 754 N N . LEU A 1 98 ? 3.445 12.379 7.292 1.00 75.56 98 LEU A N 1
ATOM 755 C CA . LEU A 1 98 ? 2.470 13.421 7.636 1.00 75.56 98 LEU A CA 1
ATOM 756 C C . LEU A 1 98 ? 3.109 14.634 8.331 1.00 75.56 98 LEU A C 1
ATOM 758 O O . LEU A 1 98 ? 2.645 15.765 8.192 1.00 75.56 98 LEU A O 1
ATOM 762 N N . ALA A 1 99 ? 4.182 14.424 9.092 1.00 65.69 99 ALA A N 1
ATOM 763 C CA . ALA A 1 99 ? 4.825 15.452 9.897 1.00 65.69 99 ALA A CA 1
ATOM 764 C C . ALA A 1 99 ? 5.855 16.258 9.088 1.00 65.69 99 ALA A C 1
ATOM 766 O O . ALA A 1 99 ? 7.058 16.163 9.315 1.00 65.69 99 ALA A O 1
ATOM 767 N N . ALA A 1 100 ? 5.386 17.157 8.219 1.00 56.78 100 ALA A N 1
ATOM 768 C CA . ALA A 1 100 ? 6.202 18.299 7.783 1.00 56.78 100 ALA A CA 1
ATOM 769 C C . ALA A 1 100 ? 6.455 19.308 8.933 1.00 56.78 100 ALA A C 1
ATOM 771 O O . ALA A 1 100 ? 7.298 20.197 8.813 1.00 56.78 100 ALA A O 1
ATOM 772 N N . LYS A 1 101 ? 5.746 19.174 10.070 1.00 53.28 101 LYS 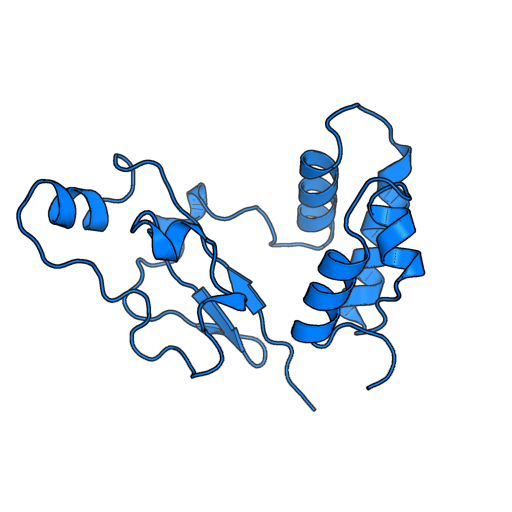A N 1
ATOM 773 C CA . LYS A 1 101 ? 6.004 19.894 11.327 1.00 53.28 101 LYS A CA 1
ATOM 774 C C . LYS A 1 101 ? 5.904 18.948 12.533 1.00 53.28 101 LYS A C 1
ATOM 776 O O . LYS A 1 101 ? 4.985 18.132 12.581 1.00 53.28 101 LYS A O 1
ATOM 781 N N . PRO A 1 102 ? 6.803 19.067 13.526 1.00 43.53 102 PRO A N 1
ATOM 782 C CA . PRO A 1 102 ? 6.831 18.185 14.684 1.00 43.53 102 PRO A CA 1
ATOM 783 C C . PRO A 1 102 ? 5.694 18.535 15.650 1.00 43.53 102 PRO A C 1
ATOM 785 O O . PRO A 1 102 ? 5.770 19.491 16.418 1.00 43.53 102 PRO A O 1
ATOM 788 N N . GLY A 1 103 ? 4.626 17.745 15.618 1.00 56.38 103 GLY A N 1
ATOM 789 C CA . GLY A 1 103 ? 3.598 17.741 16.648 1.00 56.38 103 GLY A CA 1
ATOM 790 C C . GLY A 1 103 ? 3.230 16.307 17.001 1.00 56.38 103 GLY A C 1
ATOM 791 O O . GLY A 1 103 ? 2.855 15.528 16.136 1.00 56.38 103 GLY A O 1
ATOM 792 N N . ASN A 1 104 ? 3.273 15.951 18.285 1.00 63.91 104 ASN A N 1
ATOM 793 C CA . ASN A 1 104 ? 2.873 14.620 18.765 1.00 63.91 104 ASN A CA 1
ATOM 794 C C . ASN A 1 104 ? 1.363 14.332 18.614 1.00 63.91 104 ASN A C 1
ATOM 796 O O . ASN A 1 104 ? 0.897 13.271 19.021 1.00 63.91 104 ASN A O 1
ATOM 800 N N . ARG A 1 105 ? 0.579 15.258 18.046 1.00 74.94 105 ARG A N 1
ATOM 801 C CA . ARG A 1 105 ? -0.886 15.176 17.996 1.00 74.94 105 ARG A CA 1
ATOM 802 C C . ARG A 1 105 ? -1.390 14.065 17.063 1.00 74.94 105 ARG A C 1
ATOM 804 O O . ARG A 1 105 ? -2.414 13.470 17.374 1.00 74.94 105 ARG A O 1
ATOM 811 N N . GLN A 1 106 ? -0.674 13.740 15.980 1.00 80.12 106 GLN A N 1
ATOM 812 C CA . GLN A 1 106 ? -1.080 12.668 15.055 1.00 80.12 106 GLN A CA 1
ATOM 813 C C . GLN A 1 106 ? -0.688 11.251 15.509 1.00 80.12 106 GLN A C 1
ATOM 815 O O . GLN A 1 106 ? -1.170 10.283 14.926 1.00 80.12 106 GLN A O 1
ATOM 820 N N . ARG A 1 107 ? 0.138 11.087 16.557 1.00 86.06 107 ARG A N 1
ATOM 821 C CA . ARG A 1 107 ? 0.635 9.760 16.977 1.00 86.06 107 ARG A CA 1
ATOM 822 C C . ARG A 1 107 ? -0.489 8.781 17.308 1.00 86.06 107 ARG A C 1
ATOM 824 O O . ARG A 1 107 ? -0.566 7.718 16.699 1.00 86.06 107 ARG A O 1
ATOM 831 N N . GLN A 1 108 ? -1.352 9.144 18.255 1.00 89.62 108 GLN A N 1
ATOM 832 C CA . GLN A 1 108 ? -2.431 8.258 18.695 1.00 89.62 108 GLN A CA 1
ATOM 833 C C . GLN A 1 108 ? -3.468 8.010 17.583 1.00 89.62 108 GLN A C 1
ATOM 835 O O . GLN A 1 108 ? -3.749 6.845 17.313 1.00 89.62 108 GLN A O 1
ATOM 840 N N . PRO A 1 109 ? -3.952 9.035 16.850 1.00 90.62 109 PRO A N 1
ATOM 841 C CA . PRO A 1 109 ? -4.847 8.818 15.714 1.00 90.62 109 PRO A CA 1
ATOM 842 C C . PRO A 1 109 ? -4.304 7.872 14.632 1.00 90.62 109 PRO A C 1
ATOM 844 O O . PRO A 1 109 ? -5.053 7.052 14.106 1.00 90.62 109 PRO A O 1
ATOM 847 N N . VAL A 1 110 ? -3.006 7.948 14.310 1.00 90.31 110 VAL A N 1
ATOM 848 C CA . VAL A 1 110 ? -2.369 7.034 13.345 1.00 90.31 110 VAL A CA 1
ATOM 849 C C . VAL A 1 110 ? -2.332 5.601 13.880 1.00 90.31 110 VAL A C 1
ATOM 851 O O . VAL A 1 110 ? -2.653 4.665 13.147 1.00 90.31 110 VAL A O 1
ATOM 854 N N . VAL A 1 111 ? -1.977 5.413 15.154 1.00 91.00 111 VAL A N 1
ATOM 855 C CA . VAL A 1 111 ? -1.976 4.087 15.794 1.00 91.00 111 VAL A CA 1
ATOM 856 C C . VAL A 1 111 ? -3.382 3.480 15.800 1.00 91.00 111 VAL A C 1
ATOM 858 O O . VAL A 1 111 ? -3.547 2.319 15.421 1.00 91.00 111 VAL A O 1
ATOM 861 N N . ASP A 1 112 ? -4.397 4.268 16.149 1.00 92.38 112 ASP A N 1
ATOM 862 C CA . ASP A 1 112 ? -5.793 3.826 16.179 1.00 92.38 112 ASP A CA 1
ATOM 863 C C . ASP A 1 112 ? -6.309 3.467 14.778 1.00 92.38 112 ASP A C 1
ATOM 865 O O . ASP A 1 112 ? -7.035 2.483 14.611 1.00 92.38 112 ASP A O 1
ATOM 869 N N . LEU A 1 113 ? -5.912 4.228 13.751 1.00 92.12 113 LEU A N 1
ATOM 870 C CA . LEU A 1 113 ? -6.237 3.926 12.357 1.00 92.12 113 LEU A CA 1
ATOM 871 C C . LEU A 1 113 ? -5.618 2.593 11.910 1.00 92.12 113 LEU A C 1
ATOM 873 O O . LEU A 1 113 ? -6.306 1.784 11.290 1.00 92.12 113 LEU A O 1
ATOM 877 N N . ILE A 1 114 ? -4.355 2.331 12.256 1.00 90.75 114 ILE A N 1
ATOM 878 C CA . ILE A 1 114 ? -3.678 1.064 11.936 1.00 90.75 114 ILE A CA 1
ATOM 879 C C . ILE A 1 114 ? -4.348 -0.106 12.666 1.00 90.75 114 ILE A C 1
ATOM 881 O O . ILE A 1 114 ? -4.592 -1.150 12.063 1.00 90.75 114 ILE A O 1
ATOM 885 N N . ALA A 1 115 ? -4.700 0.061 13.942 1.00 91.62 115 ALA A N 1
ATOM 886 C CA . ALA A 1 115 ? -5.430 -0.955 14.698 1.00 91.62 115 ALA A CA 1
ATOM 887 C C . ALA A 1 115 ? -6.813 -1.250 14.087 1.00 91.62 115 ALA A C 1
ATOM 889 O O . ALA A 1 115 ? -7.212 -2.410 13.989 1.00 91.62 115 ALA A O 1
ATOM 890 N N . ALA A 1 116 ? -7.524 -0.217 13.625 1.00 91.00 116 ALA A N 1
ATOM 891 C CA . ALA A 1 116 ? -8.792 -0.371 12.920 1.00 91.00 116 ALA A CA 1
ATOM 892 C C . ALA A 1 116 ? -8.625 -1.078 11.564 1.00 91.00 116 ALA A C 1
ATOM 894 O O . ALA A 1 116 ? -9.447 -1.925 11.220 1.00 91.00 116 ALA A O 1
ATOM 895 N N . ALA A 1 117 ? -7.552 -0.785 10.823 1.00 89.62 117 ALA A N 1
ATOM 896 C CA . ALA A 1 117 ? -7.227 -1.461 9.568 1.00 89.62 117 ALA A CA 1
ATOM 897 C C . ALA A 1 117 ? -6.988 -2.965 9.768 1.00 89.62 117 ALA A C 1
ATOM 899 O O . ALA A 1 117 ? -7.530 -3.770 9.019 1.00 89.62 117 ALA A O 1
ATOM 900 N N . HIS A 1 118 ? -6.291 -3.374 10.832 1.00 86.69 118 HIS A N 1
ATOM 901 C CA . HIS A 1 118 ? -6.118 -4.802 11.157 1.00 86.69 118 HIS A CA 1
ATOM 902 C C . HIS A 1 118 ? -7.437 -5.556 11.358 1.00 86.69 118 HIS A C 1
ATOM 904 O O . HIS A 1 118 ? -7.487 -6.771 11.186 1.00 86.69 118 HIS A O 1
ATOM 910 N N . GLN A 1 119 ? -8.505 -4.847 11.719 1.00 88.75 119 GLN A N 1
ATOM 911 C CA . GLN A 1 119 ? -9.825 -5.420 11.978 1.00 88.75 119 GLN A CA 1
ATOM 912 C C . GLN A 1 119 ? -10.817 -5.183 10.832 1.00 88.75 119 GLN A C 1
ATOM 914 O O . GLN A 1 119 ? -11.979 -5.545 10.986 1.00 88.75 119 GLN A O 1
ATOM 919 N N . ALA A 1 120 ? -10.384 -4.566 9.725 1.00 87.88 120 ALA A N 1
ATOM 920 C CA . ALA A 1 120 ? -11.257 -4.076 8.656 1.00 87.88 120 ALA A CA 1
ATOM 921 C C . ALA A 1 120 ? -12.407 -3.188 9.183 1.00 87.88 120 ALA A C 1
ATOM 923 O O . ALA A 1 120 ? -13.567 -3.363 8.830 1.00 87.88 120 ALA A O 1
ATOM 924 N N . ARG A 1 121 ? -12.080 -2.251 10.085 1.00 93.25 121 ARG A N 1
ATOM 925 C CA . ARG A 1 121 ? -13.028 -1.305 10.711 1.00 93.25 121 ARG A CA 1
ATOM 926 C C . ARG A 1 121 ? -12.627 0.154 10.508 1.00 93.25 121 ARG A C 1
ATOM 928 O O . ARG A 1 121 ? -12.807 1.000 11.391 1.00 93.25 121 ARG A O 1
ATOM 935 N N . VAL A 1 122 ? -11.984 0.469 9.391 1.00 93.06 122 VAL A N 1
ATOM 936 C CA . VAL A 1 122 ? -11.601 1.848 9.081 1.00 93.06 122 VAL A CA 1
ATOM 937 C C . VAL A 1 122 ? -12.860 2.677 8.829 1.00 93.06 122 VAL A C 1
ATOM 939 O O . VAL A 1 122 ? -13.800 2.228 8.179 1.00 93.06 122 VAL A O 1
ATOM 942 N N . THR A 1 123 ? -12.879 3.903 9.351 1.00 92.12 123 THR A N 1
ATOM 943 C CA . THR A 1 123 ? -13.966 4.867 9.139 1.00 92.12 123 THR A CA 1
ATOM 944 C C . THR A 1 123 ? -13.398 6.187 8.636 1.00 92.12 123 THR A C 1
ATOM 946 O O . THR A 1 123 ? -12.270 6.549 8.982 1.00 92.12 123 THR A O 1
ATOM 949 N N . SER A 1 124 ? -14.188 6.953 7.878 1.00 89.56 124 SER A N 1
ATOM 950 C CA . SER A 1 124 ? -13.781 8.278 7.382 1.00 89.56 124 SER A CA 1
ATOM 951 C C . SER A 1 124 ? -13.354 9.221 8.509 1.00 89.56 124 SER A C 1
ATOM 953 O O . SER A 1 124 ? -12.416 9.995 8.349 1.00 89.56 124 SER A O 1
ATOM 955 N N . HIS A 1 125 ? -13.985 9.105 9.681 1.00 90.00 125 HIS A N 1
ATOM 956 C CA . HIS A 1 125 ? -13.616 9.862 10.876 1.00 90.00 125 HIS A CA 1
ATOM 957 C C . HIS A 1 125 ? -12.210 9.505 11.387 1.00 90.00 125 HIS A C 1
ATOM 959 O O . HIS A 1 125 ? -11.418 10.398 11.675 1.00 90.00 125 HIS A O 1
ATOM 965 N N . ARG A 1 126 ? -11.860 8.210 11.463 1.00 90.88 126 ARG A N 1
ATOM 966 C CA . ARG A 1 126 ? -10.507 7.772 11.862 1.00 90.88 126 ARG A CA 1
ATOM 967 C C . ARG A 1 126 ? -9.443 8.238 10.868 1.00 90.88 126 ARG A C 1
ATOM 969 O O . ARG A 1 126 ? -8.366 8.644 11.292 1.00 90.88 126 ARG A O 1
ATOM 976 N N . VAL A 1 127 ? -9.761 8.227 9.572 1.00 89.75 127 VAL A N 1
ATOM 977 C CA . VAL A 1 127 ? -8.879 8.777 8.532 1.00 89.75 127 VAL A CA 1
ATOM 978 C C . VAL A 1 127 ? -8.696 10.284 8.738 1.00 89.75 127 VAL A C 1
ATOM 980 O O . VAL A 1 127 ? -7.570 10.742 8.878 1.00 89.75 127 VAL A O 1
ATOM 983 N N . ALA A 1 128 ? -9.772 11.058 8.880 1.00 87.94 128 ALA A N 1
ATOM 984 C CA . ALA A 1 128 ? -9.673 12.501 9.116 1.00 87.94 128 ALA A CA 1
ATOM 985 C C . ALA A 1 128 ? -8.838 12.857 10.364 1.00 87.94 128 ALA A C 1
ATOM 987 O O . ALA A 1 128 ? -8.027 13.784 10.322 1.00 87.94 128 ALA A O 1
ATOM 988 N N . LEU A 1 129 ? -8.990 12.100 11.458 1.00 87.75 129 LEU A N 1
ATOM 989 C CA . LEU A 1 129 ? -8.199 12.293 12.677 1.00 87.75 129 LEU A CA 1
ATOM 990 C C . LEU A 1 129 ? -6.710 11.982 12.483 1.00 87.75 129 LEU A C 1
ATOM 992 O O . LEU A 1 129 ? -5.870 12.701 13.023 1.00 87.75 129 LEU A O 1
ATOM 996 N N . ALA A 1 130 ? -6.377 10.927 11.733 1.00 87.19 130 ALA A N 1
ATOM 997 C CA . ALA A 1 130 ? -4.989 10.549 11.469 1.00 87.19 130 ALA A CA 1
ATOM 998 C C . ALA A 1 130 ? -4.253 11.583 10.607 1.00 87.19 130 ALA A C 1
ATOM 1000 O O . ALA A 1 130 ? -3.086 11.867 10.868 1.00 87.19 130 ALA A O 1
ATOM 1001 N N . PHE A 1 131 ? -4.941 12.173 9.627 1.00 81.56 131 PHE A N 1
ATOM 1002 C CA . PHE A 1 131 ? -4.357 13.117 8.670 1.00 81.56 131 PHE A CA 1
ATOM 1003 C C . PHE A 1 131 ? -4.439 14.591 9.125 1.00 81.56 131 PHE A C 1
ATOM 1005 O O . PHE A 1 131 ? -3.702 15.430 8.630 1.00 81.56 131 PHE A O 1
ATOM 1012 N N . GLY A 1 132 ? -5.223 14.918 10.161 1.00 74.31 132 GLY A N 1
ATOM 1013 C CA . GLY A 1 132 ? -5.196 16.246 10.795 1.00 74.31 132 GLY A CA 1
ATOM 1014 C C . GLY A 1 132 ? -6.214 17.268 10.268 1.00 74.31 132 GLY A C 1
ATOM 1015 O O . GLY A 1 132 ? -6.124 18.439 10.634 1.00 74.31 132 GLY A O 1
ATOM 1016 N N . GLY A 1 133 ? -7.221 16.840 9.499 1.00 64.94 133 GLY A N 1
ATOM 1017 C CA . GLY A 1 133 ? -8.363 17.671 9.089 1.00 64.94 133 GLY A CA 1
ATOM 1018 C C . GLY A 1 133 ? -8.300 18.272 7.673 1.00 64.94 133 GLY A C 1
ATOM 1019 O O . GLY A 1 133 ? -7.433 17.950 6.876 1.00 64.94 133 GLY A O 1
ATOM 1020 N N . ILE A 1 134 ? -9.282 19.135 7.378 1.00 53.88 134 ILE A N 1
ATOM 1021 C CA . ILE A 1 134 ? -9.966 19.447 6.093 1.00 53.88 134 ILE A CA 1
ATOM 1022 C C . ILE A 1 134 ? -9.093 19.821 4.860 1.00 53.88 134 ILE A C 1
ATOM 1024 O O . ILE A 1 134 ? -9.642 19.927 3.767 1.00 53.88 134 ILE A O 1
ATOM 1028 N N . SER A 1 135 ? -7.770 20.004 4.962 1.00 56.03 135 SER A N 1
ATOM 1029 C CA . SER A 1 135 ? -6.944 20.349 3.782 1.00 56.03 135 SER A CA 1
ATOM 1030 C C . SER A 1 135 ? -6.500 19.155 2.937 1.00 56.03 135 SER A C 1
ATOM 1032 O O . SER A 1 135 ? -6.052 19.359 1.811 1.00 56.03 135 SER A O 1
ATOM 1034 N N . ASP A 1 136 ? -6.602 17.938 3.468 1.00 62.41 136 ASP A N 1
ATOM 1035 C CA . ASP A 1 136 ? -6.183 16.727 2.767 1.00 62.41 136 ASP A CA 1
ATOM 1036 C C . ASP A 1 136 ? -7.359 16.090 2.021 1.00 62.41 136 ASP A C 1
ATOM 1038 O O . ASP A 1 136 ? -8.510 16.172 2.457 1.00 62.41 136 ASP A O 1
ATOM 1042 N N . ASP A 1 137 ? -7.077 15.424 0.897 1.00 79.12 137 ASP A N 1
ATOM 1043 C CA . ASP A 1 137 ? -8.075 14.673 0.130 1.00 79.12 137 ASP A CA 1
ATOM 1044 C C . ASP A 1 137 ? -8.485 13.391 0.885 1.00 79.12 137 ASP A C 1
ATOM 1046 O O . ASP A 1 137 ? -8.099 12.263 0.563 1.00 79.12 137 ASP A O 1
ATOM 1050 N N . ILE A 1 138 ? -9.263 13.579 1.957 1.00 84.00 138 ILE A N 1
ATOM 1051 C CA . ILE A 1 138 ? -9.785 12.507 2.809 1.00 84.00 138 ILE A CA 1
ATOM 1052 C C . ILE A 1 138 ? -10.689 11.573 2.000 1.00 84.00 138 ILE A C 1
ATOM 1054 O O . ILE A 1 138 ? -10.739 10.379 2.289 1.00 84.00 138 ILE A O 1
ATOM 1058 N N . ALA A 1 139 ? -11.382 12.079 0.975 1.00 83.75 139 ALA A N 1
ATOM 1059 C CA . ALA A 1 139 ? -12.227 11.259 0.114 1.00 83.75 139 ALA A CA 1
ATOM 1060 C C . ALA A 1 139 ? -11.386 10.254 -0.686 1.00 83.75 139 ALA A C 1
ATOM 1062 O O . ALA A 1 139 ? -11.694 9.059 -0.672 1.00 83.75 139 ALA A O 1
ATOM 1063 N N . ALA A 1 140 ? -10.287 10.703 -1.299 1.00 82.31 140 ALA A N 1
ATOM 1064 C CA . ALA A 1 140 ? -9.341 9.813 -1.961 1.00 82.31 140 ALA A CA 1
ATOM 1065 C C . ALA A 1 140 ? -8.695 8.833 -0.973 1.00 82.31 140 ALA A C 1
ATOM 1067 O O . ALA A 1 140 ? -8.604 7.641 -1.267 1.00 82.31 140 ALA A O 1
ATOM 1068 N N . ALA A 1 141 ? -8.311 9.286 0.225 1.00 84.00 141 ALA A N 1
ATOM 1069 C CA . ALA A 1 141 ? -7.747 8.401 1.245 1.00 84.00 141 ALA A CA 1
ATOM 1070 C C . ALA A 1 141 ? -8.737 7.296 1.664 1.00 84.00 141 ALA A C 1
ATOM 1072 O O . ALA A 1 141 ? -8.388 6.116 1.689 1.00 84.00 141 ALA A O 1
ATOM 1073 N N . VAL A 1 142 ? -9.997 7.650 1.937 1.00 87.12 142 VAL A N 1
ATOM 1074 C CA . VAL A 1 142 ? -11.065 6.688 2.265 1.00 87.12 142 VAL A CA 1
ATOM 1075 C C . VAL A 1 142 ? -11.321 5.728 1.105 1.00 87.12 142 VAL A C 1
ATOM 1077 O O . VAL A 1 142 ? -11.524 4.535 1.335 1.00 87.12 142 VAL A O 1
ATOM 1080 N N . TYR A 1 143 ? -11.268 6.211 -0.138 1.00 83.12 143 TYR A N 1
ATOM 1081 C CA . TYR A 1 143 ? -11.394 5.363 -1.319 1.00 83.12 143 TYR A CA 1
ATOM 1082 C C . TYR A 1 143 ? -10.282 4.304 -1.391 1.00 83.12 143 TYR A C 1
ATOM 1084 O O . TYR A 1 143 ? -10.574 3.139 -1.653 1.00 83.12 143 TYR A O 1
ATOM 1092 N N . GLN A 1 144 ? -9.037 4.650 -1.049 1.00 83.25 144 GLN A N 1
ATOM 1093 C CA . GLN A 1 144 ? -7.939 3.676 -0.976 1.00 83.25 144 GLN A CA 1
ATOM 1094 C C . GLN A 1 144 ? -8.184 2.599 0.098 1.00 83.25 144 GLN A C 1
ATOM 1096 O O . GLN A 1 144 ? -8.011 1.409 -0.165 1.00 83.25 144 GLN A O 1
ATOM 1101 N N . PHE A 1 145 ? -8.687 2.975 1.281 1.00 87.06 145 PHE A N 1
ATOM 1102 C CA . PHE A 1 145 ? -9.092 1.996 2.304 1.00 87.06 145 PHE A CA 1
ATOM 1103 C C . PHE A 1 145 ? -10.267 1.113 1.850 1.00 87.06 145 PHE A C 1
ATOM 1105 O O . PHE A 1 145 ? -10.325 -0.067 2.202 1.00 87.06 145 PHE A O 1
ATOM 1112 N N . ARG A 1 146 ? -11.189 1.647 1.040 1.00 85.19 146 ARG A N 1
ATOM 1113 C CA . ARG A 1 146 ? -12.285 0.872 0.440 1.00 85.19 146 ARG A CA 1
ATOM 1114 C C . ARG A 1 146 ? -11.771 -0.168 -0.548 1.00 85.19 146 ARG A C 1
ATOM 1116 O O . ARG A 1 146 ? -12.191 -1.319 -0.465 1.00 85.19 146 ARG A O 1
ATOM 1123 N N . LEU A 1 147 ? -10.870 0.218 -1.453 1.00 79.44 147 LEU A N 1
ATOM 1124 C CA . LEU A 1 147 ? -10.261 -0.702 -2.420 1.00 79.44 147 LEU A CA 1
ATOM 1125 C C . LEU A 1 147 ? -9.502 -1.838 -1.723 1.00 79.44 147 LEU A C 1
ATOM 1127 O O . LEU A 1 147 ? -9.570 -2.987 -2.154 1.00 79.44 147 LEU A O 1
ATOM 1131 N N . ALA A 1 148 ? -8.867 -1.528 -0.595 1.00 79.31 148 ALA A N 1
ATOM 1132 C CA . ALA A 1 148 ? -8.202 -2.496 0.266 1.00 79.31 148 ALA A CA 1
ATOM 1133 C C . ALA A 1 148 ? -9.154 -3.428 1.051 1.00 79.31 148 ALA A C 1
ATOM 1135 O O . ALA A 1 148 ? -8.698 -4.392 1.668 1.00 79.31 148 ALA A O 1
ATOM 1136 N N . GLY A 1 149 ? -10.466 -3.161 1.056 1.00 84.00 149 GLY A N 1
ATOM 1137 C CA . GLY A 1 149 ? -11.443 -3.919 1.844 1.00 84.00 149 GLY A CA 1
ATOM 1138 C C . GLY A 1 149 ? -11.306 -3.700 3.354 1.00 84.00 149 GLY A C 1
ATOM 1139 O O . GLY A 1 149 ? -11.530 -4.626 4.128 1.00 84.00 149 GLY A O 1
ATOM 1140 N N . LEU A 1 150 ? -10.893 -2.499 3.769 1.00 88.25 150 LEU A N 1
ATOM 1141 C CA . LEU A 1 150 ? -10.588 -2.169 5.165 1.00 88.25 150 LEU A CA 1
ATOM 1142 C C . LEU A 1 150 ? -11.674 -1.378 5.892 1.00 88.25 150 LEU A C 1
ATOM 1144 O O . LEU A 1 150 ? -11.525 -1.121 7.089 1.00 88.25 150 LEU A O 1
ATOM 1148 N N . LEU A 1 151 ? -12.719 -0.944 5.189 1.00 86.88 151 LEU A N 1
ATOM 1149 C CA . LEU A 1 151 ? -13.807 -0.181 5.795 1.00 86.88 151 LEU A CA 1
ATOM 1150 C C . LEU A 1 151 ? -14.721 -1.076 6.634 1.00 86.88 151 LEU A C 1
ATOM 1152 O O . LEU A 1 151 ? -14.939 -2.236 6.293 1.00 86.88 151 LEU A O 1
ATOM 1156 N N . ASP A 1 152 ? -15.273 -0.498 7.701 1.00 81.75 152 ASP A N 1
ATOM 1157 C CA . ASP A 1 152 ? -16.303 -1.155 8.506 1.00 81.75 152 ASP A CA 1
ATOM 1158 C C . ASP A 1 152 ? -17.590 -1.326 7.685 1.00 81.75 152 ASP A C 1
ATOM 1160 O O . ASP A 1 152 ? -18.107 -0.345 7.147 1.00 81.75 152 ASP A O 1
ATOM 1164 N N . GLY A 1 153 ? -18.096 -2.558 7.600 1.00 64.50 153 GLY A N 1
ATOM 1165 C CA . GLY A 1 153 ? -19.306 -2.904 6.851 1.00 64.50 153 GLY A CA 1
ATOM 1166 C C . GLY A 1 153 ? -19.136 -2.849 5.326 1.00 64.50 153 GLY A C 1
ATOM 1167 O O . GLY A 1 153 ? -19.165 -1.781 4.713 1.00 64.50 153 GLY A O 1
ATOM 1168 N N . LEU A 1 154 ? -19.033 -4.028 4.710 1.00 51.78 154 LEU A N 1
ATOM 1169 C CA . LEU A 1 154 ? -19.405 -4.254 3.310 1.00 51.78 154 LEU A CA 1
ATOM 1170 C C . LEU A 1 154 ? -20.774 -4.927 3.264 1.00 51.78 154 LEU A C 1
ATOM 1172 O O . LEU A 1 154 ? -20.971 -5.871 4.065 1.00 51.78 154 LEU A O 1
#

Radius of gyration: 17.2 Å; chains: 1; bounding box: 42×34×44 Å